Protein AF-A0A3D1T2A1-F1 (afdb_monomer)

Foldseek 3Di:
DVVVVVVVVVVVVVVVVVVVVVVVPPDPDFDWDWDWDCAPNDIDIDIDTDDCRVVVSVVVVVVRRVCRQAPPPPDCNHVVVVCVVCPPPDDDDGDPVVVVVVVVVVVVCVVVVND

Solvent-accessible surface area (backbone atoms only — not comparable to full-atom values): 6788 Å² total; per-residue (Å²): 114,73,70,61,58,50,52,52,54,51,51,52,52,53,52,52,50,52,50,54,50,57,64,72,64,64,73,86,75,75,72,66,36,71,53,73,48,80,46,78,94,39,81,49,75,43,75,32,63,60,96,58,14,60,63,52,42,55,52,53,52,49,52,48,50,51,47,29,57,38,60,28,82,85,40,79,86,8,50,48,31,50,45,62,75,31,60,99,74,58,91,71,93,68,57,72,65,62,50,52,53,51,52,52,50,53,52,45,31,64,76,47,79,67,103

Sequence (115 aa):
MYLILRSWRAGIALLLLLFACCVTLSGCATLPTEQTIYAMDTFITIKAYGPDASAAVNKAMAVFTTSDQHMNVFDSSSELAMVNAASGQKAVQVSADTFKVIEAALAMARLTDGA

Secondary structure (DSSP, 8-state):
-HHHHHHHHHHHHHHHHHHHHHHHT-----PPEEEEEEETTEEEEEEE-STTHHHHHHHHHHHHHHHHHHH-TT-TTSHHHHHHHTTTT------HHHHHHHHHHHHHHHHTTT-

Nearest PDB structures (foldseek):
  7f2u-assembly2_B  TM=9.245E-01  e=2.560E-02  Listeria monocytogenes 10403S
  5knb-assembly1_G  TM=4.205E-01  e=6.196E+00  Enterococcus hirae ATCC 9790
  3vr6-assembly1_G  TM=4.294E-01  e=9.088E+00  Enterococcus hirae
  9b8p-assembly1_H  TM=2.157E-01  e=3.489E+00  Rattus norvegicus

Mean predicted aligned error: 9.54 Å

Structure (mmCIF, N/CA/C/O backbone):
data_AF-A0A3D1T2A1-F1
#
_entry.id   AF-A0A3D1T2A1-F1
#
loop_
_atom_site.group_PDB
_atom_site.id
_atom_site.type_symbol
_atom_site.label_atom_id
_atom_site.label_alt_id
_atom_site.label_comp_id
_atom_site.label_asym_id
_atom_site.label_entity_id
_atom_site.label_seq_id
_atom_site.pdbx_PDB_ins_code
_atom_site.Cartn_x
_atom_site.Cartn_y
_atom_site.Cartn_z
_atom_site.occupancy
_atom_site.B_iso_or_equiv
_atom_site.auth_seq_id
_atom_site.auth_comp_id
_atom_site.auth_asym_id
_atom_site.auth_atom_id
_atom_site.pdbx_PDB_model_num
ATOM 1 N N . MET A 1 1 ? 53.442 -8.329 -55.144 1.00 52.84 1 MET A N 1
ATOM 2 C CA . MET A 1 1 ? 52.710 -7.107 -54.732 1.00 52.84 1 MET A CA 1
ATOM 3 C C . MET A 1 1 ? 51.200 -7.338 -54.561 1.00 52.84 1 MET A C 1
ATOM 5 O O . MET A 1 1 ? 50.698 -7.139 -53.465 1.00 52.84 1 MET A O 1
ATOM 9 N N . TYR A 1 2 ? 50.472 -7.827 -55.579 1.00 51.75 2 TYR A N 1
ATOM 10 C CA . TYR A 1 2 ? 49.004 -8.018 -55.526 1.00 51.75 2 TYR A CA 1
ATOM 11 C C . TYR A 1 2 ? 48.491 -9.031 -54.477 1.00 51.75 2 TYR A C 1
ATOM 13 O O . TYR A 1 2 ? 47.409 -8.846 -53.927 1.00 51.75 2 TYR A O 1
ATOM 21 N N . LEU A 1 3 ? 49.269 -10.071 -54.146 1.00 53.56 3 LEU A N 1
ATOM 22 C CA . LEU A 1 3 ? 48.915 -11.062 -53.113 1.00 53.56 3 LEU A CA 1
ATOM 23 C C . LEU A 1 3 ? 48.940 -10.493 -51.679 1.00 53.56 3 LEU A C 1
ATOM 25 O O . LEU A 1 3 ? 48.126 -10.906 -50.860 1.00 53.56 3 LEU A O 1
ATOM 29 N N . ILE A 1 4 ? 49.809 -9.511 -51.401 1.00 58.78 4 ILE A N 1
ATOM 30 C CA . ILE A 1 4 ? 49.961 -8.863 -50.081 1.00 58.78 4 ILE A CA 1
ATOM 31 C C . ILE A 1 4 ? 48.846 -7.826 -49.856 1.00 58.78 4 ILE A C 1
ATOM 33 O O . ILE A 1 4 ? 48.287 -7.729 -48.769 1.00 58.78 4 ILE A O 1
ATOM 37 N N . LEU A 1 5 ? 48.436 -7.107 -50.911 1.00 58.66 5 LEU A N 1
ATOM 38 C CA . LEU A 1 5 ? 47.261 -6.227 -50.855 1.00 58.66 5 LEU A CA 1
ATOM 39 C C . LEU A 1 5 ? 45.948 -7.014 -50.682 1.00 58.66 5 LEU A C 1
ATOM 41 O O . LEU A 1 5 ? 45.012 -6.515 -50.060 1.00 58.66 5 LEU A O 1
ATOM 45 N N . ARG A 1 6 ? 45.852 -8.239 -51.223 1.00 60.84 6 ARG A N 1
ATOM 46 C CA . ARG A 1 6 ? 44.650 -9.085 -51.112 1.00 60.84 6 ARG A CA 1
ATOM 47 C C . ARG A 1 6 ? 44.476 -9.678 -49.708 1.00 60.84 6 ARG A C 1
ATOM 49 O O . ARG A 1 6 ? 43.347 -9.731 -49.228 1.00 60.84 6 ARG A O 1
ATOM 56 N N . SER A 1 7 ? 45.565 -10.064 -49.038 1.00 61.91 7 SER A N 1
ATOM 57 C CA . SER A 1 7 ? 45.532 -10.563 -47.653 1.00 61.91 7 SER A CA 1
ATOM 58 C C . SER A 1 7 ? 45.217 -9.463 -46.632 1.00 61.91 7 SER A C 1
ATOM 60 O O . SER A 1 7 ? 44.465 -9.709 -45.693 1.00 61.91 7 SER A O 1
ATOM 62 N N . TRP A 1 8 ? 45.689 -8.232 -46.852 1.00 66.75 8 TRP A N 1
ATOM 63 C CA . TRP A 1 8 ? 45.324 -7.075 -46.023 1.00 66.75 8 TRP A CA 1
ATOM 64 C C . TRP A 1 8 ? 43.845 -6.694 -46.139 1.00 66.75 8 TRP A C 1
ATOM 66 O O . TRP A 1 8 ? 43.186 -6.459 -45.130 1.00 66.75 8 TRP A O 1
ATOM 76 N N . ARG A 1 9 ? 43.289 -6.686 -47.357 1.00 78.81 9 ARG A N 1
ATOM 77 C CA . ARG A 1 9 ? 41.861 -6.385 -47.577 1.00 78.81 9 ARG A CA 1
ATOM 78 C C . ARG A 1 9 ? 40.946 -7.450 -46.964 1.00 78.81 9 ARG A C 1
ATOM 80 O O . ARG A 1 9 ? 39.916 -7.097 -46.401 1.00 78.81 9 ARG A O 1
ATOM 87 N N . ALA A 1 10 ? 41.341 -8.724 -47.024 1.00 78.88 10 ALA A N 1
ATOM 88 C CA . ALA A 1 10 ? 40.617 -9.820 -46.378 1.00 78.88 10 ALA A CA 1
ATOM 89 C C . ALA A 1 10 ? 40.683 -9.742 -44.840 1.00 78.88 10 ALA A C 1
ATOM 91 O O . ALA A 1 10 ? 39.669 -9.948 -44.179 1.00 78.88 10 ALA A O 1
ATOM 92 N N . GLY A 1 11 ? 41.842 -9.381 -44.274 1.00 82.06 11 GLY A N 1
ATOM 93 C CA . GLY A 1 11 ? 42.003 -9.177 -42.830 1.00 82.06 11 GLY A CA 1
ATOM 94 C C . GLY A 1 11 ? 41.163 -8.014 -42.296 1.00 82.06 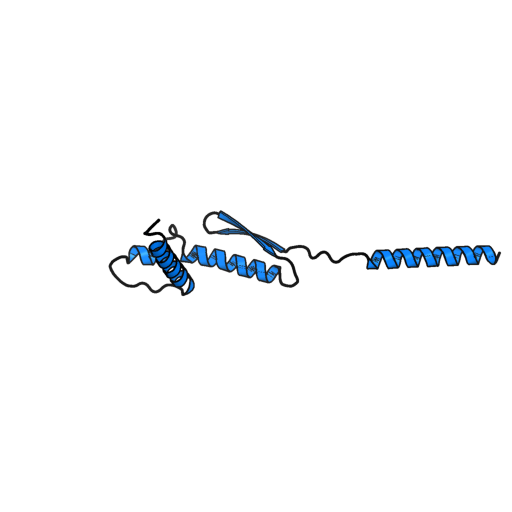11 GLY A C 1
ATOM 95 O O . GLY A 1 11 ? 40.477 -8.168 -41.290 1.00 82.06 11 GLY A O 1
ATOM 96 N N . ILE A 1 12 ? 41.139 -6.882 -43.008 1.00 87.44 12 ILE A N 1
ATOM 97 C CA . ILE A 1 12 ? 40.305 -5.722 -42.650 1.00 87.44 12 ILE A CA 1
ATOM 98 C C . ILE A 1 12 ? 38.813 -6.072 -42.742 1.00 87.44 12 ILE A C 1
ATOM 100 O O . ILE A 1 12 ? 38.052 -5.731 -41.841 1.00 87.44 12 ILE A O 1
ATOM 104 N N . ALA A 1 13 ? 38.392 -6.789 -43.790 1.00 88.19 13 ALA A N 1
ATOM 105 C CA . ALA A 1 13 ? 37.000 -7.212 -43.945 1.00 88.19 13 ALA A CA 1
ATOM 106 C C . ALA A 1 13 ? 36.548 -8.162 -42.821 1.00 88.19 13 ALA A C 1
ATOM 108 O O . ALA A 1 13 ? 35.455 -7.994 -42.284 1.00 88.19 13 ALA A O 1
ATOM 109 N N . LEU A 1 14 ? 37.397 -9.115 -42.421 1.00 88.25 14 LEU A N 1
ATOM 110 C CA . LEU A 1 14 ? 37.113 -10.029 -41.310 1.00 88.25 14 LEU A CA 1
ATOM 111 C C . LEU A 1 14 ? 37.016 -9.286 -39.968 1.00 88.25 14 LEU A C 1
ATOM 113 O O . LEU A 1 14 ? 36.136 -9.578 -39.161 1.00 88.25 14 LEU A O 1
ATOM 117 N N . LEU A 1 15 ? 37.887 -8.300 -39.747 1.00 88.12 15 LEU A N 1
ATOM 118 C CA . LEU A 1 15 ? 37.922 -7.507 -38.518 1.00 88.12 15 LEU A CA 1
ATOM 119 C C . LEU A 1 15 ? 36.703 -6.573 -38.405 1.00 88.12 15 LEU A C 1
ATOM 121 O O . LEU A 1 15 ? 36.117 -6.458 -37.331 1.00 88.12 15 LEU A O 1
ATOM 125 N N . LEU A 1 16 ? 36.258 -5.986 -39.523 1.00 88.19 16 LEU A N 1
ATOM 126 C CA . LEU A 1 16 ? 35.01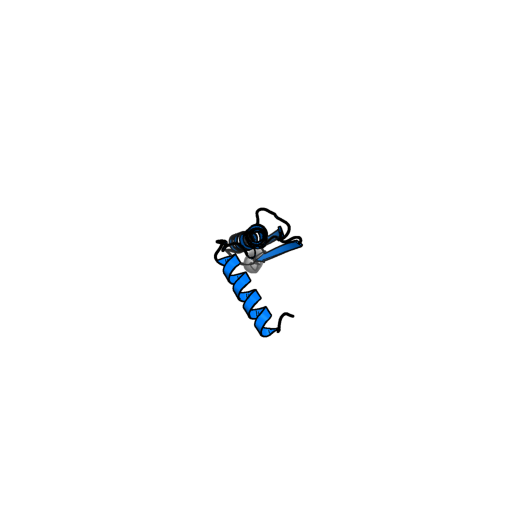1 -5.212 -39.596 1.00 88.19 16 LEU A CA 1
ATOM 127 C C . LEU A 1 16 ? 33.768 -6.085 -39.362 1.00 88.19 16 LEU A C 1
ATOM 129 O O . LEU A 1 16 ? 32.836 -5.647 -38.690 1.00 88.19 16 LEU A O 1
ATOM 133 N N . LEU A 1 17 ? 33.760 -7.323 -39.867 1.00 87.81 17 LEU A N 1
ATOM 134 C CA . LEU A 1 17 ? 32.654 -8.266 -39.674 1.00 87.81 17 LEU A CA 1
ATOM 135 C C . LEU A 1 17 ? 32.554 -8.749 -38.216 1.00 87.81 17 LEU A C 1
ATOM 137 O O . LEU A 1 17 ? 31.456 -8.835 -37.668 1.00 87.81 17 LEU A O 1
ATOM 141 N N . LEU A 1 18 ? 33.695 -9.001 -37.564 1.00 85.44 18 LEU A N 1
ATOM 142 C CA . LEU A 1 18 ? 33.757 -9.324 -36.134 1.00 85.44 18 LEU A CA 1
ATOM 143 C C . LEU A 1 18 ? 33.306 -8.146 -35.262 1.00 85.44 18 LEU A C 1
ATOM 145 O O . LEU A 1 18 ? 32.531 -8.346 -34.331 1.00 85.44 18 LEU A O 1
ATOM 149 N N . PHE A 1 19 ? 33.721 -6.919 -35.594 1.00 85.00 19 PHE A N 1
ATOM 150 C CA . PHE A 1 19 ? 33.274 -5.717 -34.887 1.00 85.00 19 PHE A CA 1
ATOM 151 C C . PHE A 1 19 ? 31.759 -5.501 -35.026 1.00 85.00 19 PHE A C 1
ATOM 153 O O . PHE A 1 19 ? 31.080 -5.261 -34.030 1.00 85.00 19 PHE A O 1
ATOM 160 N N . ALA A 1 20 ? 31.207 -5.666 -36.233 1.00 84.50 20 ALA A N 1
ATOM 161 C CA . ALA A 1 20 ? 29.765 -5.582 -36.468 1.00 84.50 20 ALA A CA 1
ATOM 162 C C . ALA A 1 20 ? 28.982 -6.656 -35.687 1.00 84.50 20 ALA A C 1
ATOM 164 O O . ALA A 1 20 ? 27.952 -6.351 -35.089 1.00 84.50 20 ALA A O 1
ATOM 165 N N . CYS A 1 21 ? 29.499 -7.888 -35.624 1.00 79.12 21 CYS A N 1
ATOM 166 C CA . CYS A 1 21 ? 28.907 -8.971 -34.835 1.00 79.12 21 CYS A CA 1
ATOM 167 C C . CYS A 1 21 ? 28.910 -8.650 -33.327 1.00 79.12 21 CYS A C 1
ATOM 169 O O . CYS A 1 21 ? 27.885 -8.796 -32.657 1.00 79.12 21 CYS A O 1
ATOM 171 N N . CYS A 1 22 ? 30.017 -8.116 -32.796 1.00 78.19 22 CYS A N 1
ATOM 172 C CA . CYS A 1 22 ? 30.105 -7.684 -31.398 1.00 78.19 22 CYS A CA 1
ATOM 173 C C . CYS A 1 22 ? 29.102 -6.572 -31.052 1.00 78.19 22 CYS A C 1
ATOM 175 O O . CYS A 1 22 ? 28.522 -6.602 -29.970 1.00 78.19 22 CYS A O 1
ATOM 177 N N . VAL A 1 23 ? 28.844 -5.629 -31.966 1.00 74.25 23 VAL A N 1
ATOM 178 C CA . VAL A 1 23 ? 27.844 -4.568 -31.748 1.00 74.25 23 VAL A CA 1
ATOM 179 C C . VAL A 1 23 ? 26.431 -5.155 -31.644 1.00 74.25 23 VAL A C 1
ATOM 181 O O . VAL A 1 23 ? 25.660 -4.735 -30.782 1.00 74.25 23 VAL A O 1
ATOM 184 N N . THR A 1 24 ? 26.109 -6.181 -32.440 1.00 74.44 24 THR A N 1
ATOM 185 C CA . THR A 1 24 ? 24.788 -6.841 -32.406 1.00 74.44 24 THR A CA 1
ATOM 186 C C . THR A 1 24 ? 24.564 -7.766 -31.206 1.00 74.44 24 THR A C 1
ATOM 188 O O . THR A 1 24 ? 23.422 -8.117 -30.924 1.00 74.44 24 THR A O 1
ATOM 191 N N . LEU A 1 25 ? 25.622 -8.140 -30.476 1.00 67.31 25 LEU A N 1
ATOM 192 C CA . LEU A 1 25 ? 25.544 -9.001 -29.286 1.00 67.31 25 LEU A CA 1
ATOM 193 C C . LEU A 1 25 ? 25.317 -8.232 -27.972 1.00 67.31 25 LEU A C 1
ATOM 195 O O . LEU A 1 25 ? 25.255 -8.846 -26.906 1.00 67.31 25 LEU A O 1
ATOM 199 N N . SER A 1 26 ? 25.164 -6.908 -28.029 1.00 67.94 26 SER A N 1
ATOM 200 C CA . SER A 1 26 ? 24.781 -6.099 -26.869 1.00 67.94 26 SER A CA 1
ATOM 201 C C . SER A 1 26 ? 23.321 -6.390 -26.502 1.00 67.94 26 SER A C 1
ATOM 203 O O . SER A 1 26 ? 22.400 -5.730 -26.981 1.00 67.94 26 SER A O 1
ATOM 205 N N . GLY A 1 27 ? 23.093 -7.420 -25.684 1.00 62.31 27 GLY A N 1
ATOM 206 C CA . GLY A 1 27 ? 21.773 -7.741 -25.149 1.00 62.31 27 GLY A CA 1
ATOM 207 C C . GLY A 1 27 ? 21.182 -6.541 -24.405 1.00 62.31 27 GLY A C 1
ATOM 208 O O . GLY A 1 27 ? 21.829 -5.955 -23.538 1.00 62.31 27 GLY A O 1
ATOM 209 N N . CYS A 1 28 ? 19.950 -6.165 -24.751 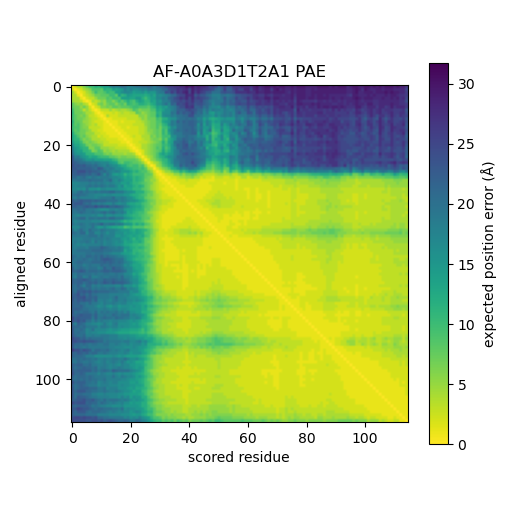1.00 66.94 28 CYS A N 1
ATOM 210 C CA . CYS A 1 28 ? 19.225 -5.084 -24.090 1.00 66.94 28 CYS A CA 1
ATOM 211 C C . CYS A 1 28 ? 18.765 -5.560 -22.703 1.00 66.94 28 CYS A C 1
ATOM 213 O O . CYS A 1 28 ? 17.682 -6.122 -22.550 1.00 66.94 28 CYS A O 1
ATOM 215 N N . ALA A 1 29 ? 19.612 -5.387 -21.688 1.00 69.44 29 ALA A N 1
ATOM 216 C CA . ALA A 1 29 ? 19.194 -5.554 -20.304 1.00 69.44 29 ALA A CA 1
ATOM 217 C C . ALA A 1 29 ? 18.347 -4.338 -19.903 1.00 69.44 29 ALA A C 1
ATOM 219 O O . ALA A 1 29 ? 18.853 -3.218 -19.824 1.00 69.44 29 ALA A O 1
ATOM 220 N N . THR A 1 30 ? 17.051 -4.539 -19.659 1.00 77.06 30 THR A N 1
ATOM 221 C CA . THR A 1 30 ? 16.191 -3.487 -19.105 1.00 77.06 30 THR A CA 1
ATOM 222 C C . THR A 1 30 ? 16.579 -3.239 -17.653 1.00 77.06 30 THR A C 1
ATOM 224 O O . THR A 1 30 ? 16.371 -4.104 -16.799 1.00 77.06 30 THR A O 1
ATOM 227 N N . LEU A 1 31 ? 17.144 -2.065 -17.373 1.00 87.19 31 LEU A N 1
ATOM 228 C CA . LEU A 1 31 ? 17.421 -1.637 -16.005 1.00 87.19 31 LEU A CA 1
ATOM 229 C C . LEU A 1 31 ? 16.099 -1.449 -15.242 1.00 87.19 31 LEU A C 1
ATOM 231 O O . LEU A 1 31 ? 15.136 -0.931 -15.818 1.00 87.19 31 LEU A O 1
ATOM 235 N N . PRO A 1 32 ? 16.023 -1.867 -13.967 1.00 93.50 32 PRO A N 1
ATOM 236 C CA . PRO A 1 32 ? 14.837 -1.626 -13.167 1.00 93.50 32 PRO A CA 1
ATOM 237 C C . PRO A 1 32 ? 14.662 -0.137 -12.886 1.00 93.50 32 PRO A C 1
ATOM 239 O O . PRO A 1 32 ? 15.636 0.601 -12.730 1.00 93.50 32 PRO A O 1
ATOM 242 N N . THR A 1 33 ? 13.410 0.278 -12.726 1.00 97.25 33 THR A N 1
ATOM 243 C CA . THR A 1 33 ? 13.100 1.486 -11.960 1.00 97.25 33 THR A CA 1
ATOM 244 C C . THR A 1 33 ? 12.864 1.085 -10.512 1.00 97.25 33 THR A C 1
ATOM 246 O O . THR A 1 33 ? 12.059 0.195 -10.241 1.00 97.25 33 THR A O 1
ATOM 249 N N . GLU A 1 34 ? 13.569 1.731 -9.590 1.00 97.56 34 GLU A N 1
ATOM 250 C CA . GLU A 1 34 ? 13.489 1.486 -8.153 1.00 97.56 34 GLU A CA 1
ATOM 251 C C . GLU A 1 34 ? 13.360 2.815 -7.415 1.00 97.56 34 GLU A C 1
ATOM 253 O O . GLU A 1 34 ? 14.073 3.768 -7.732 1.00 97.56 34 GLU A O 1
ATOM 258 N N . GLN A 1 35 ? 12.443 2.882 -6.452 1.00 97.81 35 GLN A N 1
ATOM 259 C CA . GLN A 1 35 ? 12.291 4.023 -5.550 1.00 97.81 35 GLN A CA 1
ATOM 260 C C . GLN A 1 35 ? 11.932 3.542 -4.145 1.00 97.81 35 GLN A C 1
ATOM 262 O O . GLN A 1 35 ? 11.260 2.522 -3.983 1.00 97.81 35 GLN A O 1
ATOM 267 N N . THR A 1 36 ? 12.361 4.306 -3.143 1.00 98.25 36 THR A N 1
ATOM 268 C CA . THR A 1 36 ? 12.063 4.062 -1.731 1.00 98.25 36 THR A CA 1
ATOM 269 C C . THR A 1 36 ? 11.333 5.263 -1.149 1.00 98.25 36 THR A C 1
ATOM 271 O O . THR A 1 36 ? 11.777 6.398 -1.325 1.00 98.25 36 THR A O 1
ATOM 274 N N . ILE A 1 37 ? 10.236 5.008 -0.441 1.00 97.81 37 ILE A N 1
ATOM 275 C CA . ILE A 1 37 ? 9.458 6.017 0.287 1.00 97.81 37 ILE A CA 1
ATOM 276 C C . ILE A 1 37 ? 9.374 5.657 1.768 1.00 97.81 37 ILE A C 1
ATOM 278 O O . ILE A 1 37 ? 9.509 4.489 2.131 1.00 97.81 37 ILE A O 1
ATOM 282 N N . TYR A 1 38 ? 9.130 6.659 2.610 1.00 96.38 38 TYR A N 1
ATOM 283 C CA . TYR A 1 38 ? 8.705 6.452 3.990 1.00 96.38 38 TYR A CA 1
ATOM 284 C C . TYR A 1 38 ? 7.195 6.670 4.072 1.00 96.38 38 TYR A C 1
ATOM 286 O O . TYR A 1 38 ? 6.723 7.772 3.791 1.00 96.38 38 TYR A O 1
ATOM 294 N N . ALA A 1 39 ? 6.452 5.617 4.389 1.00 96.19 39 ALA A N 1
ATOM 295 C CA . ALA A 1 39 ? 5.001 5.637 4.549 1.00 96.19 39 ALA A CA 1
ATOM 296 C C . ALA A 1 39 ? 4.594 4.470 5.450 1.00 96.19 39 ALA A C 1
ATOM 298 O O . ALA A 1 39 ? 5.291 3.454 5.487 1.00 96.19 39 ALA A O 1
ATOM 299 N N . MET A 1 40 ? 3.472 4.599 6.157 1.00 94.06 40 MET A N 1
ATOM 300 C CA . MET A 1 40 ? 2.971 3.567 7.077 1.00 94.06 40 MET A CA 1
ATOM 301 C C . MET A 1 40 ? 3.995 3.205 8.167 1.00 94.06 40 MET A C 1
ATOM 303 O O . MET A 1 40 ? 4.137 2.042 8.539 1.00 94.06 40 MET A O 1
ATOM 307 N N . ASP A 1 41 ? 4.744 4.212 8.629 1.00 95.12 41 ASP A N 1
ATOM 308 C CA . ASP A 1 41 ? 5.824 4.101 9.623 1.00 95.12 41 ASP A CA 1
ATOM 309 C C . ASP A 1 41 ? 6.947 3.110 9.253 1.00 95.12 41 ASP A C 1
ATOM 311 O O . ASP A 1 41 ? 7.584 2.487 10.101 1.00 95.12 41 ASP A O 1
ATOM 315 N N . THR A 1 42 ? 7.197 2.933 7.955 1.00 96.75 42 THR A N 1
ATOM 316 C CA . THR A 1 42 ? 8.255 2.052 7.458 1.00 96.75 42 THR A CA 1
ATOM 317 C C . THR A 1 42 ? 8.847 2.551 6.142 1.00 96.75 42 THR A C 1
ATOM 319 O O . THR A 1 42 ? 8.296 3.419 5.463 1.00 96.75 42 THR A O 1
ATOM 322 N N . PHE A 1 43 ? 9.993 1.985 5.763 1.00 97.88 43 PHE A N 1
ATOM 323 C CA . PHE A 1 43 ? 10.571 2.182 4.439 1.00 97.88 43 PHE A CA 1
ATOM 324 C C . PHE A 1 43 ? 10.001 1.158 3.460 1.00 97.88 43 PHE A C 1
ATOM 326 O O . PHE A 1 43 ? 10.142 -0.051 3.645 1.00 97.88 43 PHE A O 1
ATOM 333 N N . ILE A 1 44 ? 9.403 1.651 2.380 1.00 98.06 44 ILE A N 1
ATOM 334 C CA . ILE A 1 44 ? 8.814 0.837 1.318 1.00 98.06 44 ILE A CA 1
ATOM 335 C C . ILE A 1 44 ? 9.639 1.043 0.055 1.00 98.06 44 ILE A C 1
ATOM 337 O O . ILE A 1 44 ? 9.703 2.152 -0.474 1.00 98.06 44 ILE A O 1
ATOM 341 N N . THR A 1 45 ? 10.249 -0.030 -0.444 1.00 98.25 45 THR A N 1
ATOM 342 C CA . THR A 1 45 ? 10.995 -0.025 -1.708 1.00 98.25 45 THR A CA 1
ATOM 343 C C . THR A 1 45 ? 10.188 -0.720 -2.792 1.00 98.25 45 THR A C 1
ATOM 345 O O . THR A 1 45 ? 9.823 -1.887 -2.654 1.00 98.25 45 THR A O 1
ATOM 348 N N . ILE A 1 46 ? 9.942 -0.015 -3.894 1.00 98.06 46 ILE A N 1
ATOM 349 C CA . ILE A 1 46 ? 9.211 -0.533 -5.049 1.00 98.06 46 ILE A CA 1
ATOM 350 C C . ILE A 1 46 ? 10.169 -0.618 -6.226 1.00 98.06 46 ILE A C 1
ATOM 352 O O . ILE A 1 46 ? 10.829 0.358 -6.580 1.00 98.06 46 ILE A O 1
ATOM 356 N N . LYS A 1 47 ? 10.210 -1.796 -6.850 1.00 97.81 47 LYS A N 1
ATOM 357 C CA . LYS A 1 47 ? 11.064 -2.110 -7.993 1.00 97.81 47 LYS A CA 1
ATOM 358 C C . LYS A 1 47 ? 10.232 -2.703 -9.118 1.00 97.81 47 LYS A C 1
ATOM 360 O O . LYS A 1 47 ? 9.492 -3.657 -8.896 1.00 97.81 47 LYS A O 1
ATOM 365 N N . ALA A 1 48 ? 10.379 -2.161 -10.321 1.00 97.38 48 ALA A N 1
ATOM 366 C CA . ALA A 1 48 ? 9.699 -2.651 -11.514 1.00 97.38 48 ALA A CA 1
ATOM 367 C C . ALA A 1 48 ? 10.647 -2.707 -12.716 1.00 97.38 48 ALA A C 1
ATOM 369 O O . ALA A 1 48 ? 11.620 -1.957 -12.799 1.00 97.38 48 ALA A O 1
ATOM 370 N N . TYR A 1 49 ? 10.326 -3.580 -13.668 1.00 95.81 49 TYR A N 1
ATOM 371 C CA . TYR A 1 49 ? 11.045 -3.760 -14.928 1.00 95.81 49 TYR A CA 1
ATOM 372 C C . TYR A 1 49 ? 10.080 -3.586 -16.103 1.00 95.81 49 TYR A C 1
ATOM 374 O O . TYR A 1 49 ? 8.885 -3.848 -15.975 1.00 95.81 49 TYR A O 1
ATOM 382 N N . GLY A 1 50 ? 10.612 -3.185 -17.256 1.00 93.50 50 GLY A N 1
ATOM 383 C CA . GLY A 1 50 ? 9.850 -3.039 -18.496 1.00 93.50 50 GLY A CA 1
ATOM 384 C C . GLY A 1 50 ? 9.541 -1.585 -18.875 1.00 93.50 50 GLY A C 1
ATOM 385 O O . GLY A 1 50 ? 9.932 -0.662 -18.158 1.00 93.50 50 GLY A O 1
ATOM 386 N N . PRO A 1 51 ? 8.859 -1.374 -20.016 1.00 92.81 51 PRO A 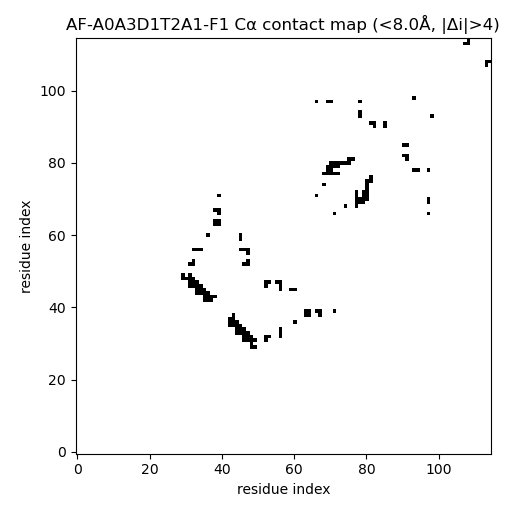N 1
ATOM 387 C CA . PRO A 1 51 ? 8.674 -0.046 -20.610 1.00 92.81 51 PRO A CA 1
ATOM 388 C C . PRO A 1 51 ? 7.964 0.958 -19.693 1.00 92.81 51 PRO A C 1
ATOM 390 O O . PRO A 1 51 ? 8.341 2.125 -19.653 1.00 92.81 51 PRO A O 1
ATOM 393 N N . ASP A 1 52 ? 6.996 0.489 -18.901 1.00 95.38 52 ASP A N 1
ATOM 394 C CA . ASP A 1 52 ? 6.178 1.327 -18.014 1.00 95.38 52 ASP A CA 1
ATOM 395 C C . ASP A 1 52 ? 6.636 1.294 -16.547 1.00 95.38 52 ASP A C 1
ATOM 397 O O . ASP A 1 52 ? 5.898 1.718 -15.653 1.00 95.38 52 ASP A O 1
ATOM 401 N N . ALA A 1 53 ? 7.847 0.794 -16.267 1.00 96.50 53 ALA A N 1
ATOM 402 C CA . ALA A 1 53 ? 8.339 0.586 -14.903 1.00 96.50 53 ALA A CA 1
ATOM 403 C C . ALA A 1 53 ? 8.248 1.852 -14.037 1.00 96.50 53 ALA A C 1
ATOM 405 O O . ALA A 1 53 ? 7.791 1.789 -12.898 1.00 96.50 53 ALA A O 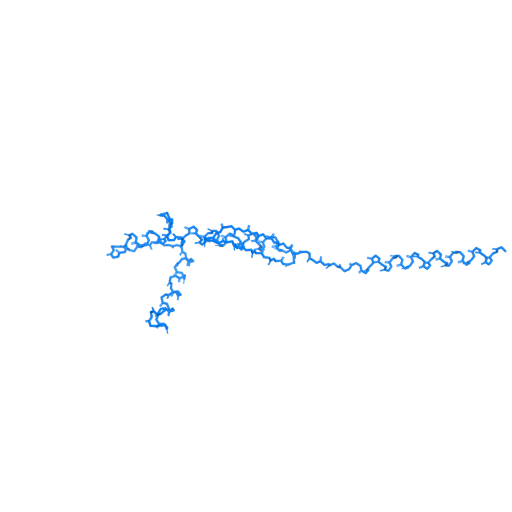1
ATOM 406 N N . SER A 1 54 ? 8.605 3.014 -14.588 1.00 96.56 54 SER A N 1
ATOM 407 C CA . SER A 1 54 ? 8.517 4.288 -13.868 1.00 96.56 54 SER A CA 1
ATOM 408 C C . SER A 1 54 ? 7.077 4.673 -13.520 1.00 96.56 54 SER A C 1
ATOM 410 O O . SER A 1 54 ? 6.789 5.021 -12.374 1.00 96.56 54 SER A O 1
ATOM 412 N N . ALA A 1 55 ? 6.146 4.541 -14.468 1.00 97.62 55 ALA A N 1
ATOM 413 C CA . ALA A 1 55 ? 4.736 4.828 -14.223 1.00 97.62 55 ALA A CA 1
ATOM 414 C C . ALA A 1 55 ? 4.129 3.857 -13.197 1.00 97.62 55 ALA A C 1
ATOM 416 O O . ALA A 1 55 ? 3.348 4.278 -12.343 1.00 97.62 55 ALA A O 1
ATOM 417 N N . ALA A 1 56 ? 4.504 2.577 -13.252 1.00 97.94 56 ALA A N 1
ATOM 418 C CA . ALA A 1 56 ? 4.069 1.567 -12.292 1.00 97.94 56 ALA A CA 1
ATOM 419 C C . ALA A 1 56 ? 4.594 1.857 -10.877 1.00 97.94 56 ALA A C 1
ATOM 421 O O . ALA A 1 56 ? 3.808 1.847 -9.930 1.00 97.94 56 ALA A O 1
ATOM 422 N N . VAL A 1 57 ? 5.885 2.185 -10.738 1.00 98.31 57 VAL A N 1
ATOM 423 C CA . VAL A 1 57 ? 6.496 2.571 -9.454 1.00 98.31 57 VAL A CA 1
ATOM 424 C C . VAL A 1 57 ? 5.785 3.792 -8.870 1.00 98.31 57 VAL A C 1
ATOM 426 O O . VAL A 1 57 ? 5.360 3.752 -7.719 1.00 98.31 57 VAL A O 1
ATOM 429 N N . ASN A 1 58 ? 5.560 4.837 -9.672 1.00 97.94 58 ASN A N 1
ATOM 430 C CA . ASN A 1 58 ? 4.874 6.051 -9.216 1.00 97.94 58 ASN A CA 1
ATOM 431 C C . ASN A 1 58 ? 3.434 5.782 -8.759 1.00 97.94 58 ASN A C 1
ATOM 433 O O . ASN A 1 58 ? 3.012 6.290 -7.721 1.00 97.94 58 ASN A O 1
ATOM 437 N N . LYS A 1 59 ? 2.687 4.951 -9.495 1.00 98.19 59 LYS A N 1
ATOM 438 C CA . LYS A 1 59 ? 1.330 4.548 -9.098 1.00 98.19 59 LYS A CA 1
ATOM 439 C C . LYS A 1 59 ? 1.331 3.746 -7.798 1.00 98.19 59 LYS A C 1
ATOM 441 O O . LYS A 1 59 ? 0.501 4.006 -6.936 1.00 98.19 59 LYS A O 1
ATOM 446 N N . ALA A 1 60 ? 2.254 2.799 -7.644 1.00 98.00 60 ALA A N 1
ATOM 447 C CA . ALA A 1 60 ? 2.356 1.992 -6.432 1.00 98.00 60 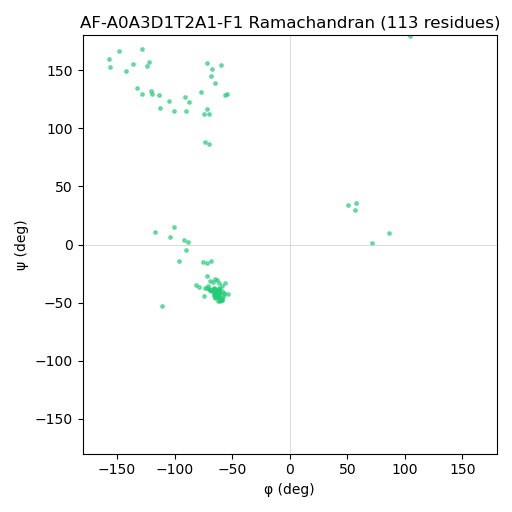ALA A CA 1
ATOM 448 C C . ALA A 1 60 ? 2.724 2.843 -5.207 1.00 98.00 60 ALA A C 1
ATOM 450 O O . ALA A 1 60 ? 2.112 2.685 -4.155 1.00 98.00 60 ALA A O 1
ATOM 451 N N . MET A 1 61 ? 3.651 3.796 -5.349 1.00 97.75 61 MET A N 1
ATOM 452 C CA . MET A 1 61 ? 3.966 4.749 -4.278 1.00 97.75 61 MET A CA 1
ATOM 453 C C . MET A 1 61 ? 2.727 5.535 -3.843 1.00 97.75 61 MET A C 1
ATOM 455 O O . MET A 1 61 ? 2.467 5.631 -2.647 1.00 97.75 61 MET A O 1
ATOM 459 N N . ALA A 1 62 ? 1.939 6.032 -4.805 1.00 97.69 62 ALA A N 1
ATOM 460 C CA . ALA A 1 62 ? 0.720 6.782 -4.514 1.00 97.69 62 ALA A CA 1
ATOM 461 C C . ALA A 1 62 ? -0.282 5.964 -3.682 1.00 97.69 62 ALA A C 1
ATOM 463 O O . ALA A 1 62 ? -0.870 6.492 -2.742 1.00 97.69 62 ALA A O 1
ATOM 464 N N . VAL A 1 63 ? -0.429 4.664 -3.973 1.00 97.38 63 VAL A N 1
ATOM 465 C CA . VAL A 1 63 ? -1.298 3.766 -3.193 1.00 97.38 63 VAL A CA 1
ATOM 466 C C . VAL A 1 63 ? -0.867 3.716 -1.728 1.00 97.38 63 VAL A C 1
ATOM 468 O O . VAL A 1 63 ? -1.714 3.874 -0.851 1.00 97.38 63 VAL A O 1
ATOM 471 N N . PHE A 1 64 ? 0.427 3.538 -1.447 1.00 97.62 64 PHE A N 1
ATOM 472 C CA . PHE A 1 64 ? 0.920 3.496 -0.067 1.00 97.62 64 PHE A CA 1
ATOM 473 C C . PHE A 1 64 ? 0.765 4.839 0.643 1.00 97.62 64 PHE A C 1
ATOM 475 O O . PHE A 1 64 ? 0.287 4.866 1.772 1.00 97.62 64 PHE A O 1
ATOM 482 N N . THR A 1 65 ? 1.090 5.955 -0.015 1.00 97.00 65 THR A N 1
ATOM 483 C CA . THR A 1 65 ? 0.949 7.283 0.601 1.00 97.00 65 THR A CA 1
ATOM 484 C C . THR A 1 65 ? -0.508 7.642 0.883 1.00 97.00 65 THR A C 1
ATOM 486 O O . THR A 1 65 ? -0.806 8.183 1.941 1.00 97.00 65 THR A O 1
ATOM 489 N N . THR A 1 66 ? -1.432 7.317 -0.028 1.00 97.00 66 THR A N 1
ATOM 490 C CA . THR A 1 66 ? -2.867 7.557 0.184 1.00 97.00 66 THR A CA 1
ATOM 491 C C . THR A 1 66 ? -3.428 6.630 1.262 1.00 97.00 66 THR A C 1
ATOM 493 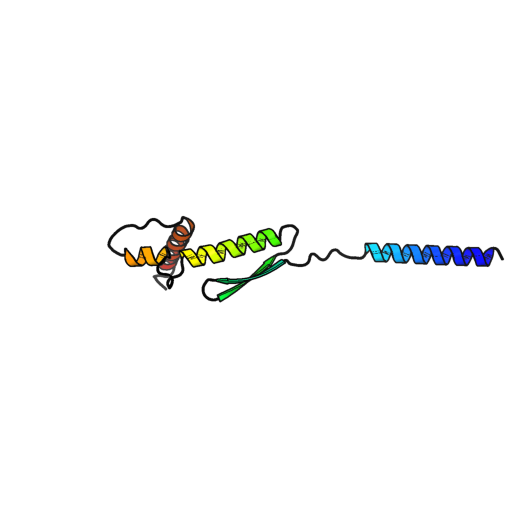O O . THR A 1 66 ? -4.209 7.070 2.101 1.00 97.00 66 THR A O 1
ATOM 496 N N . SER A 1 67 ? -2.996 5.365 1.286 1.00 97.06 67 SER A N 1
ATOM 497 C CA . SER A 1 67 ? -3.392 4.417 2.335 1.00 97.06 67 SER A CA 1
ATOM 498 C C . SER A 1 67 ? -2.931 4.880 3.713 1.00 97.06 67 SER A C 1
ATOM 500 O O . SER A 1 67 ? -3.712 4.829 4.659 1.00 97.06 67 SER A O 1
ATOM 502 N N . ASP A 1 68 ? -1.697 5.376 3.819 1.00 97.12 68 ASP A N 1
ATOM 503 C CA . ASP A 1 68 ? -1.162 5.940 5.056 1.00 97.12 68 ASP A CA 1
ATOM 504 C C . ASP A 1 68 ? -1.990 7.150 5.512 1.00 97.12 68 ASP A C 1
ATOM 506 O O . ASP A 1 68 ? -2.485 7.175 6.631 1.00 97.12 68 ASP A O 1
ATOM 510 N N . GLN A 1 69 ? -2.277 8.102 4.620 1.00 96.38 69 GLN A N 1
ATOM 511 C CA . GLN A 1 69 ? -3.116 9.265 4.946 1.00 96.38 69 GLN A CA 1
ATOM 512 C C . GLN A 1 69 ? -4.512 8.881 5.463 1.00 96.38 69 GLN A C 1
ATOM 514 O O . GLN A 1 69 ? -5.019 9.486 6.406 1.00 96.38 69 GLN A O 1
ATOM 519 N N . HIS A 1 70 ? -5.155 7.881 4.859 1.00 97.56 70 HIS A N 1
ATOM 520 C CA . HIS A 1 70 ? -6.518 7.499 5.236 1.00 97.56 70 HIS A CA 1
ATOM 521 C C . HIS A 1 70 ? -6.575 6.598 6.476 1.00 97.56 70 HIS A C 1
ATOM 523 O O . HIS A 1 70 ? -7.526 6.691 7.255 1.00 97.56 70 HIS A O 1
ATOM 529 N N . MET A 1 71 ? -5.588 5.719 6.663 1.00 96.44 71 MET A N 1
ATOM 530 C CA . MET A 1 71 ? -5.639 4.630 7.648 1.00 96.44 71 MET A CA 1
ATOM 531 C C . MET A 1 71 ? -4.566 4.726 8.742 1.00 96.44 71 MET A C 1
ATOM 533 O O . MET A 1 71 ? -4.401 3.790 9.525 1.00 96.44 71 MET A O 1
ATOM 537 N N . ASN A 1 72 ? -3.849 5.843 8.853 1.00 96.31 72 ASN A N 1
ATOM 538 C CA . ASN A 1 72 ? -2.915 6.055 9.953 1.00 96.31 72 ASN A CA 1
ATOM 539 C C . ASN A 1 72 ? -3.663 6.312 11.272 1.00 96.31 72 ASN A C 1
ATOM 541 O O . ASN A 1 72 ? -4.365 7.308 11.443 1.00 96.31 72 ASN A O 1
ATOM 545 N N . VAL A 1 73 ? -3.479 5.411 12.237 1.00 94.19 73 VAL A N 1
ATOM 546 C CA . VAL A 1 73 ? -4.123 5.471 13.560 1.00 94.19 73 VAL A CA 1
ATOM 547 C C . VAL A 1 73 ? -3.577 6.582 14.465 1.00 94.19 73 VAL A C 1
ATOM 549 O O . VAL A 1 73 ? -4.214 6.923 15.460 1.00 94.19 73 VAL A O 1
ATOM 552 N N . PHE A 1 74 ? -2.413 7.140 14.133 1.00 92.56 74 PHE A N 1
ATOM 553 C CA . PHE A 1 74 ? -1.758 8.225 14.865 1.00 92.56 74 PHE A CA 1
ATOM 554 C C . PHE A 1 74 ? -2.046 9.608 14.267 1.00 92.56 74 PHE A C 1
ATOM 556 O O . PHE A 1 74 ? -1.796 10.617 14.927 1.00 92.56 74 PHE A O 1
ATOM 563 N N . ASP A 1 75 ? -2.577 9.671 13.043 1.00 95.38 75 ASP A N 1
ATOM 564 C CA . ASP A 1 75 ? -2.987 10.919 12.404 1.00 95.38 75 ASP A CA 1
ATOM 565 C C . ASP A 1 75 ? -4.452 11.220 12.741 1.00 95.38 75 ASP A C 1
ATOM 567 O O . ASP A 1 75 ? -5.363 10.496 12.345 1.00 95.38 75 ASP A O 1
ATOM 571 N N . SER A 1 76 ? -4.694 12.312 13.469 1.00 95.50 76 SER A N 1
ATOM 572 C CA . SER A 1 76 ? -6.041 12.726 13.876 1.00 95.50 76 SER A CA 1
ATOM 573 C C . SER A 1 76 ? -6.924 13.188 12.714 1.00 95.50 76 SER A C 1
ATOM 575 O O . SER A 1 76 ? -8.138 13.312 12.890 1.00 95.50 76 SER A O 1
ATOM 577 N N . SER A 1 77 ? -6.335 13.439 11.544 1.00 95.62 77 SER A N 1
ATOM 578 C CA . SER A 1 77 ? -7.050 13.784 10.317 1.00 95.62 77 SER A CA 1
ATOM 579 C C . SER A 1 77 ? -7.426 12.569 9.460 1.00 95.62 77 SER A C 1
ATOM 581 O O . SER A 1 77 ? -8.136 12.735 8.467 1.00 95.62 77 SER A O 1
ATOM 583 N N . SER A 1 78 ? -7.005 11.358 9.845 1.00 97.69 78 SER A N 1
ATOM 584 C CA . SER A 1 78 ? -7.276 10.140 9.080 1.00 97.69 78 SER A CA 1
ATOM 585 C C . SER A 1 78 ? -8.740 9.697 9.160 1.00 97.69 78 SER A C 1
ATOM 587 O O . SER A 1 78 ? -9.464 9.970 10.125 1.00 97.69 78 SER A O 1
ATOM 589 N N . GLU A 1 79 ? -9.181 8.942 8.151 1.00 98.06 79 GLU A N 1
ATOM 590 C CA . GLU A 1 79 ? -10.533 8.378 8.118 1.00 98.06 79 GLU A CA 1
ATOM 591 C C . GLU A 1 79 ? -10.766 7.432 9.308 1.00 98.06 79 GLU A C 1
ATOM 593 O O . GLU A 1 79 ? -11.840 7.450 9.916 1.00 98.06 79 GLU A O 1
AT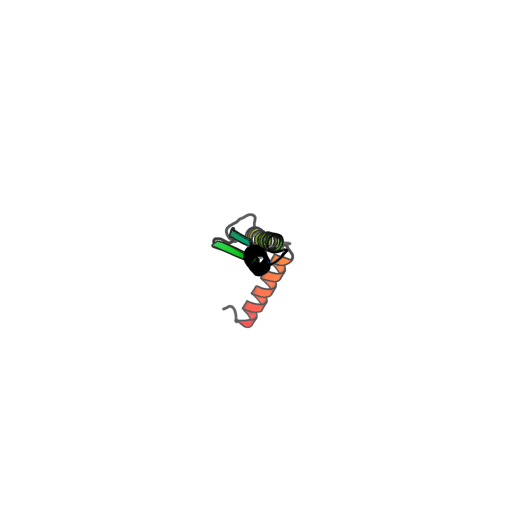OM 598 N N . LEU A 1 80 ? -9.751 6.647 9.697 1.00 96.31 80 LEU A N 1
ATOM 599 C CA . LEU A 1 80 ? -9.839 5.774 10.873 1.00 96.31 80 LEU A CA 1
ATOM 600 C C . LEU A 1 80 ? -9.946 6.556 12.184 1.00 96.31 80 LEU A C 1
ATOM 602 O O . LEU A 1 80 ? -10.730 6.166 13.054 1.00 96.31 80 LEU A O 1
ATOM 606 N N . ALA A 1 81 ? -9.215 7.663 12.340 1.00 96.56 81 ALA A N 1
ATOM 607 C CA . ALA A 1 81 ? -9.345 8.508 13.524 1.00 96.56 81 ALA A CA 1
ATOM 608 C C . ALA A 1 81 ? -10.767 9.079 13.648 1.00 96.56 81 ALA A C 1
ATOM 610 O O . ALA A 1 81 ? -11.353 9.061 14.735 1.00 96.56 81 ALA A O 1
ATOM 611 N N . MET A 1 82 ? -11.363 9.497 12.527 1.00 96.56 82 MET A N 1
ATOM 612 C CA . MET A 1 82 ? -12.753 9.957 12.487 1.00 96.56 82 MET A CA 1
ATOM 613 C C . MET A 1 82 ? -13.749 8.852 12.861 1.00 96.56 82 MET A C 1
ATOM 615 O O . MET A 1 82 ? -14.675 9.104 13.637 1.00 96.56 82 MET A O 1
ATOM 619 N N . VAL A 1 83 ? -13.563 7.632 12.344 1.00 97.12 83 VAL A N 1
ATOM 620 C CA . VAL A 1 83 ? -14.401 6.470 12.694 1.00 97.12 83 VAL A CA 1
ATOM 621 C C . VAL A 1 83 ? -14.309 6.173 14.191 1.00 97.12 83 VAL A C 1
ATOM 623 O O . VAL A 1 83 ? -15.339 6.048 14.854 1.00 97.12 83 VAL A O 1
ATOM 626 N N . ASN A 1 84 ? -13.095 6.133 14.744 1.00 95.81 84 ASN A N 1
ATOM 627 C CA . ASN A 1 84 ? -12.873 5.872 16.165 1.00 95.81 84 ASN A CA 1
ATOM 628 C C . ASN A 1 84 ? -13.531 6.938 17.052 1.00 95.81 84 ASN A C 1
ATOM 630 O O . ASN A 1 84 ? -14.202 6.600 18.029 1.00 95.81 84 ASN A O 1
ATOM 634 N N . ALA A 1 85 ? -13.409 8.218 16.690 1.00 96.06 85 ALA A N 1
ATOM 635 C CA . ALA A 1 85 ? -14.018 9.323 17.430 1.00 96.06 85 ALA A CA 1
ATOM 636 C C . ALA A 1 85 ? -15.560 9.294 17.412 1.00 96.06 85 ALA A C 1
ATOM 638 O O . ALA A 1 85 ? -16.200 9.753 18.360 1.00 96.06 85 ALA A O 1
ATOM 639 N N . ALA A 1 86 ? -16.165 8.752 16.352 1.00 97.00 86 ALA A N 1
ATOM 640 C CA . ALA A 1 86 ? -17.616 8.632 16.200 1.00 97.00 86 ALA A CA 1
ATOM 641 C C . ALA A 1 86 ? -18.193 7.297 16.713 1.00 97.00 86 ALA A C 1
ATOM 643 O O . ALA A 1 86 ? -19.399 7.057 16.568 1.00 97.00 86 ALA A O 1
ATOM 644 N N . SER A 1 87 ? -17.358 6.434 17.303 1.00 95.69 87 SER A N 1
ATOM 645 C CA . SER A 1 87 ? -17.752 5.097 17.751 1.00 95.69 87 SER A CA 1
ATOM 646 C C . SER A 1 87 ? -18.958 5.143 18.696 1.00 95.69 87 SER A C 1
ATOM 648 O O . SER A 1 87 ? -19.006 5.930 19.642 1.00 95.69 87 SER A O 1
ATOM 650 N N . GLY A 1 88 ? -19.970 4.325 18.396 1.00 96.19 88 GLY A N 1
ATOM 651 C CA . GLY A 1 88 ? -21.226 4.253 19.148 1.00 96.19 88 GLY A CA 1
ATOM 652 C C . GLY A 1 88 ? -22.167 5.457 18.993 1.00 96.19 88 GLY A C 1
ATOM 653 O O . GLY A 1 88 ? -23.231 5.453 19.606 1.00 96.19 88 GLY A O 1
ATOM 654 N N . GLN A 1 89 ? -21.816 6.470 18.190 1.00 97.81 89 GLN A N 1
ATOM 655 C CA . GLN A 1 89 ? -22.596 7.710 18.069 1.00 97.81 89 GLN A CA 1
ATOM 656 C C . GLN A 1 89 ? -23.274 7.860 16.705 1.00 97.81 89 GLN A C 1
ATOM 658 O O . GLN A 1 89 ? -24.476 8.116 16.637 1.00 97.81 89 GLN A O 1
ATOM 663 N N . LYS A 1 90 ? -22.518 7.737 15.606 1.00 97.19 90 LYS A N 1
ATOM 664 C CA . LYS A 1 90 ? -23.040 7.916 14.241 1.00 97.19 90 LYS A CA 1
ATOM 665 C C . LYS A 1 90 ? -22.187 7.195 13.204 1.00 97.19 90 LYS A C 1
ATOM 667 O O . LYS A 1 90 ? -21.011 6.933 13.432 1.00 97.19 90 LYS A O 1
ATOM 672 N N . ALA A 1 91 ? -22.774 6.936 12.038 1.00 96.94 91 ALA A N 1
ATOM 673 C CA . ALA A 1 91 ? -22.027 6.460 10.881 1.00 96.94 91 ALA A CA 1
ATOM 674 C C . ALA A 1 91 ? -21.090 7.556 10.340 1.00 96.94 91 ALA A C 1
ATOM 676 O O . ALA A 1 91 ? -21.434 8.743 10.350 1.00 96.94 91 ALA A O 1
ATOM 677 N N . VAL A 1 92 ? -19.926 7.141 9.840 1.00 97.50 92 VAL A N 1
ATOM 678 C CA . VAL A 1 92 ? -18.934 8.002 9.184 1.00 97.50 92 VAL A CA 1
ATOM 679 C C . VAL A 1 92 ? -18.750 7.508 7.757 1.00 97.50 92 VAL A C 1
ATOM 681 O O . VAL A 1 92 ? -18.560 6.315 7.529 1.00 97.50 92 VAL A O 1
ATOM 684 N N . GLN A 1 93 ? -18.837 8.423 6.795 1.00 97.31 93 GLN A N 1
ATOM 685 C CA . GLN A 1 93 ? -18.504 8.121 5.410 1.00 97.31 93 GLN A CA 1
ATOM 686 C C . GLN A 1 93 ? -16.982 8.096 5.258 1.00 97.31 93 GLN A C 1
ATOM 688 O O . GLN A 1 93 ? -16.307 9.024 5.695 1.00 97.31 93 GLN A O 1
ATOM 693 N N . VAL A 1 94 ? -16.473 7.045 4.624 1.00 97.81 94 VAL A N 1
ATOM 694 C CA . VAL A 1 94 ? -15.050 6.847 4.324 1.00 97.81 94 VAL A CA 1
ATOM 695 C C . VAL A 1 94 ? -14.874 6.529 2.841 1.00 97.81 94 VAL A C 1
ATOM 697 O O . VAL A 1 94 ? -15.851 6.249 2.133 1.00 97.81 94 VAL A O 1
ATOM 700 N N . SER A 1 95 ? -13.636 6.562 2.364 1.00 98.19 95 SER A N 1
ATOM 701 C CA . SER A 1 95 ? -13.282 6.136 1.016 1.00 98.19 95 SER A CA 1
ATOM 702 C C . SER A 1 95 ? -13.635 4.663 0.763 1.00 98.19 95 SER A C 1
ATOM 704 O O . SER A 1 95 ? -13.703 3.831 1.672 1.00 98.19 95 SER A O 1
ATOM 706 N N . ALA A 1 96 ? -13.857 4.323 -0.510 1.00 97.94 96 ALA A N 1
ATOM 707 C CA . ALA A 1 96 ? -14.215 2.962 -0.907 1.00 97.94 96 ALA A CA 1
ATOM 708 C C . ALA A 1 96 ? -13.127 1.934 -0.547 1.00 97.94 96 ALA A C 1
ATOM 710 O O . ALA A 1 96 ? -13.451 0.790 -0.235 1.00 97.94 96 ALA A O 1
ATOM 711 N N . ASP A 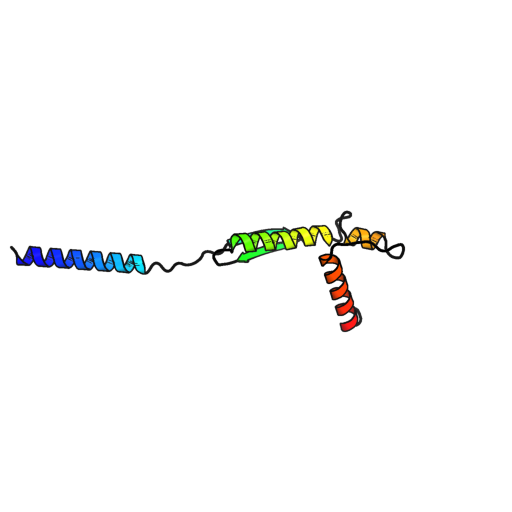1 97 ? -11.855 2.331 -0.579 1.00 97.19 97 ASP A N 1
ATOM 712 C CA . ASP A 1 97 ? -10.742 1.439 -0.257 1.00 97.19 97 ASP A CA 1
ATOM 713 C C . ASP A 1 97 ? -10.647 1.187 1.252 1.00 97.19 97 ASP A C 1
ATOM 715 O O . ASP A 1 97 ? -10.584 0.025 1.656 1.00 97.19 97 ASP A O 1
ATOM 719 N N . THR A 1 98 ? -10.777 2.222 2.092 1.00 97.50 98 THR A N 1
ATOM 720 C CA . THR A 1 98 ? -10.873 2.055 3.554 1.00 97.50 98 THR A CA 1
ATOM 721 C C . THR A 1 98 ? -12.043 1.149 3.932 1.00 97.50 98 THR A C 1
ATOM 723 O O . THR A 1 98 ? -11.892 0.245 4.755 1.00 97.50 98 THR A O 1
ATOM 726 N N . PHE A 1 99 ? -13.202 1.323 3.289 1.00 98.00 99 PHE A N 1
ATOM 727 C CA . PHE A 1 99 ? -14.364 0.469 3.537 1.00 98.00 99 PHE A CA 1
ATOM 728 C C . PHE A 1 99 ? -14.081 -1.009 3.221 1.00 98.00 99 PHE A C 1
ATOM 730 O O . PHE A 1 99 ? -14.370 -1.876 4.045 1.00 98.00 99 PHE A O 1
ATOM 737 N N . LYS A 1 100 ? -13.469 -1.303 2.065 1.00 98.31 100 LYS A N 1
ATOM 738 C CA . LYS A 1 100 ? -13.094 -2.677 1.678 1.00 98.31 100 LYS A CA 1
ATOM 739 C C . LYS A 1 100 ? -12.092 -3.301 2.646 1.00 98.31 100 LYS A C 1
ATOM 741 O O . LYS A 1 100 ? -12.199 -4.488 2.944 1.00 98.31 100 LYS A O 1
ATOM 746 N N . VAL A 1 101 ? -11.124 -2.525 3.137 1.00 97.44 101 VAL A N 1
ATOM 747 C CA . VAL A 1 101 ? -10.149 -3.006 4.129 1.00 97.44 101 VAL A CA 1
ATOM 748 C C . VAL A 1 101 ? -10.852 -3.380 5.434 1.00 97.44 101 VAL A C 1
ATOM 750 O O . VAL A 1 101 ? -10.605 -4.462 5.965 1.00 97.44 101 VAL A O 1
ATOM 753 N N . ILE A 1 102 ? -11.771 -2.540 5.919 1.00 97.19 102 ILE A N 1
ATOM 754 C CA . ILE A 1 102 ? -12.565 -2.832 7.123 1.00 97.19 102 ILE A CA 1
ATOM 755 C C . ILE A 1 102 ? -13.431 -4.081 6.914 1.00 97.19 102 ILE A C 1
ATOM 757 O O . ILE A 1 102 ? -13.481 -4.947 7.786 1.00 97.19 102 ILE A O 1
ATOM 761 N N . GLU A 1 103 ? -14.083 -4.213 5.758 1.00 98.31 103 GLU A N 1
ATOM 762 C CA . GLU A 1 103 ? -14.880 -5.396 5.423 1.00 98.31 103 GLU A CA 1
ATOM 763 C C . GLU A 1 103 ? -14.031 -6.677 5.437 1.00 98.31 103 GLU A C 1
ATOM 765 O O . GLU A 1 103 ? -14.417 -7.670 6.060 1.00 98.31 103 GLU A O 1
ATOM 770 N N . ALA A 1 104 ? -12.843 -6.641 4.827 1.00 98.44 104 ALA A N 1
ATOM 771 C CA . ALA A 1 104 ? -11.907 -7.760 4.831 1.00 98.44 104 ALA A CA 1
ATOM 772 C C . ALA A 1 104 ? -11.398 -8.092 6.245 1.00 98.44 104 ALA A C 1
ATOM 774 O O . ALA A 1 104 ? -11.322 -9.267 6.606 1.00 98.44 104 ALA A O 1
ATOM 775 N N . ALA A 1 105 ? -11.099 -7.080 7.065 1.00 97.88 105 ALA A N 1
ATOM 776 C CA . ALA A 1 105 ? -10.674 -7.269 8.450 1.00 97.88 105 ALA A CA 1
ATOM 777 C C . ALA A 1 105 ? -11.776 -7.919 9.301 1.00 97.88 105 ALA A C 1
ATOM 779 O O . ALA A 1 105 ? -11.506 -8.856 10.049 1.00 97.88 105 ALA A O 1
ATOM 780 N N . LEU A 1 106 ? -13.032 -7.487 9.143 1.00 98.25 106 LEU A N 1
ATOM 781 C CA . LEU A 1 106 ? -14.177 -8.094 9.828 1.00 98.25 106 LEU A CA 1
ATOM 782 C C . LEU A 1 106 ? -14.440 -9.526 9.354 1.00 98.25 106 LEU A C 1
ATOM 784 O O . LEU A 1 106 ? -14.791 -10.384 10.164 1.00 98.25 106 LEU A O 1
ATOM 788 N N . ALA A 1 107 ? -14.280 -9.797 8.057 1.00 98.50 107 ALA A N 1
ATOM 789 C CA . ALA A 1 107 ? -14.368 -11.152 7.529 1.00 98.50 107 ALA A CA 1
ATOM 790 C C . ALA A 1 107 ? -13.280 -12.046 8.136 1.00 98.50 107 ALA A C 1
ATOM 792 O O . ALA A 1 107 ? -13.588 -13.149 8.586 1.00 98.50 107 ALA A O 1
ATOM 793 N N . MET A 1 108 ? -12.041 -11.552 8.219 1.00 98.44 108 MET A N 1
ATOM 794 C CA . MET A 1 108 ? -10.940 -12.275 8.850 1.00 98.44 108 MET A CA 1
ATOM 795 C C . MET A 1 108 ? -11.216 -12.531 10.331 1.00 98.44 108 MET A C 1
ATOM 797 O O . MET A 1 108 ? -11.167 -13.680 10.747 1.00 98.44 108 MET A O 1
ATOM 801 N N . ALA A 1 109 ? -11.633 -11.515 11.089 1.00 98.56 109 ALA A N 1
ATOM 802 C CA . ALA A 1 109 ? -11.970 -11.661 12.505 1.00 98.56 109 ALA A CA 1
ATOM 803 C C . ALA A 1 109 ? -13.052 -12.727 12.752 1.00 98.56 109 ALA A C 1
ATOM 805 O O . ALA A 1 109 ? -13.020 -13.419 13.762 1.00 98.56 109 ALA A O 1
ATOM 806 N N . ARG A 1 110 ? -14.007 -12.901 11.827 1.00 98.38 110 ARG A N 1
ATOM 807 C CA . ARG A 1 110 ? -14.997 -13.991 11.905 1.00 98.38 110 ARG A CA 1
ATOM 808 C C . ARG A 1 110 ? -14.395 -15.360 11.605 1.00 98.38 110 ARG A C 1
ATOM 810 O O . ARG A 1 110 ? -14.818 -16.337 12.202 1.00 98.38 110 ARG A O 1
ATOM 817 N N . LEU A 1 111 ? -13.464 -15.440 10.656 1.00 98.56 111 LEU A N 1
ATOM 818 C CA . LEU A 1 111 ? -12.787 -16.690 10.301 1.00 98.56 111 LEU A CA 1
ATOM 819 C C . LEU A 1 111 ? -11.798 -17.141 11.379 1.00 98.56 111 LEU A C 1
ATOM 821 O O . LEU A 1 111 ? -11.528 -18.334 11.487 1.00 98.56 111 LEU A O 1
ATOM 825 N N . THR A 1 112 ? -11.256 -16.196 12.145 1.00 98.12 112 THR A N 1
ATOM 826 C CA . THR A 1 112 ? -10.237 -16.437 13.171 1.00 98.12 112 THR A CA 1
ATOM 827 C C . THR A 1 112 ? -10.788 -16.401 14.596 1.00 98.12 112 THR A C 1
ATOM 829 O O . THR A 1 112 ? -10.002 -16.452 15.538 1.00 98.12 112 THR A O 1
ATOM 832 N N . ASP A 1 113 ? -12.110 -16.289 14.777 1.00 97.62 113 ASP A N 1
ATOM 833 C CA . ASP A 1 113 ? -12.757 -16.086 16.084 1.00 97.62 113 ASP A CA 1
ATOM 834 C C . ASP A 1 113 ? -12.142 -14.922 16.894 1.00 97.62 113 ASP A C 1
ATOM 836 O O . ASP A 1 113 ? -12.081 -14.939 18.124 1.00 97.62 113 ASP A O 1
ATOM 840 N N . GLY A 1 114 ? -11.690 -13.881 16.190 1.00 96.19 114 GLY A N 1
ATOM 841 C CA . GLY A 1 114 ? -11.111 -12.669 16.764 1.00 96.19 114 GLY A CA 1
ATOM 842 C C . GLY A 1 114 ? -9.608 -12.723 17.053 1.00 96.19 114 GLY A C 1
ATOM 843 O O . GLY A 1 114 ? -9.119 -11.804 17.710 1.00 96.19 114 GLY A O 1
ATOM 844 N N . ALA A 1 115 ? -8.894 -13.759 16.594 1.00 89.69 115 ALA A N 1
ATOM 845 C CA . ALA A 1 115 ? -7.426 -13.820 16.626 1.00 89.69 115 ALA A CA 1
ATOM 846 C C . ALA A 1 115 ? -6.761 -12.949 15.550 1.00 89.69 115 ALA A C 1
ATOM 848 O O . ALA A 1 115 ? -7.382 -12.761 14.473 1.00 89.69 115 ALA A O 1
#

pLDDT: mean 90.73, std 11.99, range [51.75, 98.56]

Radius of gyration: 30.07 Å; Cα contacts (8 Å, |Δi|>4): 87; chains: 1; bounding box: 76×30×75 Å